Protein AF-X1RPP5-F1 (afdb_monomer)

Mean predicted aligned error: 11.58 Å

pLDDT: mean 79.96, std 19.23, range [33.97, 97.44]

Organism: NCBI:txid412755

Secondary structure (DSSP, 8-state):
----------------------TTTHHHHHHHHHHHHHHHHHHHHHHHHHHHHHHS-SSHHHHHHS-HHHHHHHHHHHHHHHHHHHHHHHHHHHHHS-GGGHHHHHHHHHHHHHHHHHHTTSEEEEEETTTTEEEEEE-HHHHHHHHHHHHHHHHHHHHHHHHH-

Nearest PDB structures (foldseek):
  8tn6-assembly1_C  TM=4.705E-01  e=4.963E-01  synthetic construct
  8tn1-assembly1_B  TM=3.895E-01  e=3.931E-01  synthetic construct
  8ss3-assembly1_E  TM=5.070E-01  e=3.206E+00  Homo sapiens
  6s1a-assembly1_B  TM=4.867E-01  e=6.455E+00  Pseudomonas putida KT2440
  6s37-assembly1_A  TM=4.844E-01  e=9.158E+00  Pseudomonas putida KT2440

Structure (mmCIF, N/CA/C/O backbone):
data_AF-X1RPP5-F1
#
_entry.id   AF-X1RPP5-F1
#
loop_
_atom_site.group_PDB
_atom_site.id
_atom_site.type_symbol
_atom_site.label_atom_id
_atom_site.label_alt_id
_atom_site.label_comp_id
_atom_site.label_asym_id
_atom_site.label_entity_id
_atom_site.label_seq_id
_atom_site.pdbx_PD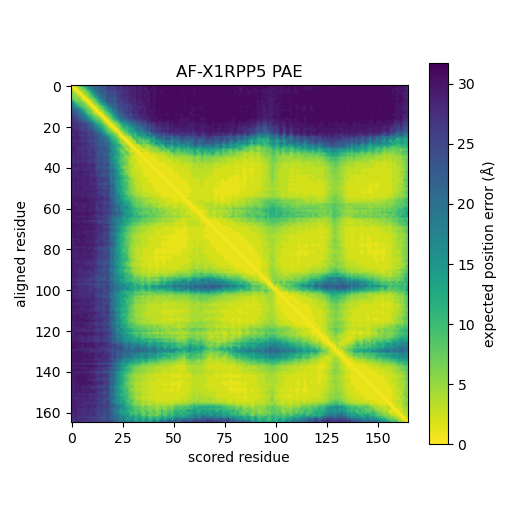B_ins_code
_atom_site.Cartn_x
_atom_site.Cartn_y
_atom_site.Cartn_z
_atom_site.occupancy
_atom_site.B_iso_or_equiv
_atom_site.auth_seq_id
_atom_site.auth_comp_id
_atom_site.auth_asym_id
_atom_site.auth_atom_id
_atom_site.pdbx_PDB_model_num
ATOM 1 N N . MET A 1 1 ? -59.079 35.360 66.163 1.00 42.22 1 MET A N 1
ATOM 2 C CA . MET A 1 1 ? -57.725 34.976 65.710 1.00 42.22 1 MET A CA 1
ATOM 3 C C . MET A 1 1 ? -57.531 35.491 64.292 1.00 42.22 1 MET A C 1
ATOM 5 O O . MET A 1 1 ? -58.463 35.364 63.514 1.00 42.22 1 MET A O 1
ATOM 9 N N . SER A 1 2 ? -56.390 36.157 64.060 1.00 40.50 2 SER A N 1
ATOM 10 C CA . SER A 1 2 ? -55.686 36.481 62.796 1.00 40.50 2 SER A CA 1
ATOM 11 C C . SER A 1 2 ? -56.382 36.073 61.481 1.00 40.50 2 SER A C 1
ATOM 13 O O . SER A 1 2 ? -56.781 34.928 61.349 1.00 40.50 2 SER A O 1
ATOM 15 N N . GLY A 1 3 ? -56.545 36.882 60.435 1.00 33.97 3 GLY A N 1
ATOM 16 C CA . GLY A 1 3 ? -55.729 37.992 59.947 1.00 33.97 3 GLY A CA 1
ATOM 17 C C . GLY A 1 3 ? -55.591 37.851 58.416 1.00 33.97 3 GLY A C 1
ATOM 18 O O . GLY A 1 3 ? -55.178 36.803 57.945 1.00 33.97 3 GLY A O 1
ATOM 19 N N . LYS A 1 4 ? -56.024 38.894 57.687 1.00 35.47 4 LYS A N 1
ATOM 20 C CA . LYS A 1 4 ? -55.740 39.361 56.298 1.00 35.47 4 LYS A CA 1
ATOM 21 C C . LYS A 1 4 ? -54.710 38.540 55.474 1.00 35.47 4 LYS A C 1
ATOM 23 O O . LYS A 1 4 ? -53.677 38.165 55.999 1.00 35.47 4 LYS A O 1
ATOM 28 N N . SER A 1 5 ? -54.819 38.364 54.151 1.00 36.22 5 SER A N 1
ATOM 29 C CA . SER A 1 5 ? -54.816 39.436 53.139 1.00 36.22 5 SER A CA 1
ATOM 30 C C . SER A 1 5 ? -54.965 38.873 51.712 1.00 36.22 5 SER A C 1
ATOM 32 O O . SER A 1 5 ? -54.335 37.878 51.370 1.00 36.22 5 SER A O 1
ATOM 34 N N . GLN A 1 6 ? -55.721 39.577 50.862 1.00 46.88 6 GLN A N 1
ATOM 35 C CA . GLN A 1 6 ? -55.712 39.459 49.395 1.00 46.88 6 GLN A CA 1
ATOM 36 C C . GLN A 1 6 ? -54.371 39.904 48.781 1.00 46.88 6 GLN A C 1
ATOM 38 O O . GLN A 1 6 ? -53.696 40.757 49.365 1.00 46.88 6 GLN A O 1
ATOM 43 N N . LYS A 1 7 ? -54.069 39.379 47.580 1.00 38.38 7 LYS A N 1
ATOM 44 C CA . LYS A 1 7 ? -53.326 39.934 46.412 1.00 38.38 7 LYS A CA 1
ATOM 45 C C . LYS A 1 7 ? -52.949 38.722 45.536 1.00 38.38 7 LYS A C 1
ATOM 47 O O . LYS A 1 7 ? -52.477 37.743 46.081 1.00 38.38 7 LYS A O 1
ATOM 52 N N . GLY A 1 8 ? -53.108 38.632 44.223 1.00 34.06 8 GLY A N 1
ATOM 53 C CA . GLY A 1 8 ? -53.477 39.560 43.172 1.00 34.06 8 GLY A CA 1
ATOM 54 C C . GLY A 1 8 ? -52.852 39.044 41.865 1.00 34.06 8 GLY A C 1
ATOM 55 O O . GLY A 1 8 ? -51.671 38.742 41.850 1.00 34.06 8 GLY A O 1
ATOM 56 N N . VAL A 1 9 ? -53.653 39.039 40.795 1.00 41.28 9 VAL A N 1
ATOM 57 C CA . VAL A 1 9 ? -53.271 39.454 39.433 1.00 41.28 9 VAL A CA 1
ATOM 58 C C . VAL A 1 9 ? -52.430 38.516 38.532 1.00 41.28 9 VAL A C 1
ATOM 60 O O . VAL A 1 9 ? -51.331 38.096 38.864 1.00 41.28 9 VAL A O 1
ATOM 63 N N . ARG A 1 10 ? -52.938 38.446 37.286 1.00 36.91 10 ARG A N 1
ATOM 64 C CA . ARG A 1 10 ? -52.304 38.188 35.974 1.00 36.91 10 ARG A CA 1
ATOM 65 C C . ARG A 1 10 ? -52.160 36.738 35.530 1.00 36.91 10 ARG A C 1
ATOM 67 O O . ARG A 1 10 ? -51.372 35.966 36.053 1.00 36.91 10 ARG A O 1
ATOM 74 N N . GLY A 1 11 ? -52.914 36.436 34.473 1.00 45.59 11 GLY A N 1
ATOM 75 C CA . GLY A 1 11 ? -52.671 35.279 33.635 1.00 45.59 11 GLY A CA 1
ATOM 76 C C . GLY A 1 11 ? -51.276 35.325 33.033 1.00 45.59 11 GLY A C 1
ATOM 77 O O . GLY A 1 11 ? -50.746 36.397 32.754 1.00 45.59 11 GLY A O 1
ATOM 78 N N . PHE A 1 12 ? -50.736 34.141 32.807 1.00 40.50 12 PHE A N 1
ATOM 79 C CA . PHE A 1 12 ? -49.692 33.912 31.836 1.00 40.50 12 PHE A CA 1
ATOM 80 C C . PHE A 1 12 ? -50.069 32.627 31.106 1.00 40.50 12 PHE A C 1
ATOM 82 O O . PHE A 1 12 ? -50.271 31.575 31.713 1.00 40.50 12 PHE A O 1
ATOM 89 N N . LEU A 1 13 ? -50.251 32.779 29.796 1.00 44.38 13 LEU A N 1
ATOM 90 C CA . LEU A 1 13 ? -50.136 31.709 28.815 1.00 44.38 13 LEU A CA 1
ATOM 91 C C . LEU A 1 13 ? -48.861 30.903 29.123 1.00 44.38 13 LEU A C 1
ATOM 93 O O . LEU A 1 13 ? -47.911 31.499 29.639 1.00 44.38 13 LEU A O 1
ATOM 97 N N . PRO A 1 14 ? -48.788 29.598 28.802 1.00 43.84 14 PRO A N 1
ATOM 98 C CA . PRO A 1 14 ? -47.491 28.943 28.752 1.00 43.84 14 PRO A CA 1
ATOM 9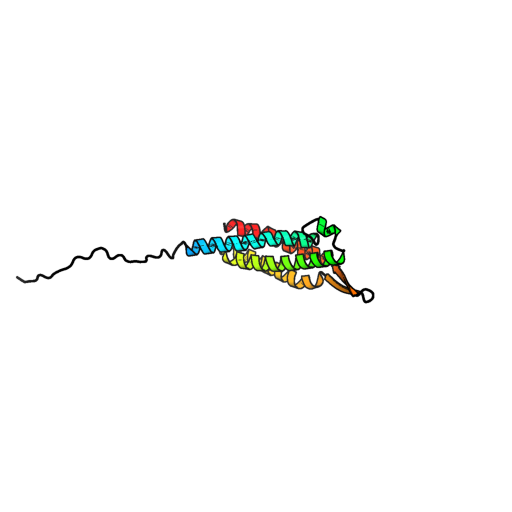9 C C . PRO A 1 14 ? -46.611 29.767 27.812 1.00 43.84 14 PRO A C 1
ATOM 101 O O . PRO A 1 14 ? -46.931 29.935 26.633 1.00 43.84 14 PRO A O 1
ATOM 104 N N . GLU A 1 15 ? -45.561 30.365 28.374 1.00 40.25 15 GLU A N 1
ATOM 105 C CA . GLU A 1 15 ? -44.507 30.985 27.596 1.00 40.25 15 GLU A CA 1
ATOM 106 C C . GLU A 1 15 ? -44.023 29.927 26.613 1.00 40.25 15 GLU A C 1
ATOM 108 O O . GLU A 1 15 ? -43.591 28.840 27.008 1.00 40.25 15 GLU A O 1
ATOM 113 N N . ASN A 1 16 ? -44.119 30.251 25.324 1.00 45.03 16 ASN A N 1
ATOM 114 C CA . ASN A 1 16 ? -43.241 29.664 24.335 1.00 45.03 16 ASN A CA 1
ATOM 115 C C . ASN A 1 16 ? -41.819 29.862 24.862 1.00 45.03 16 ASN A C 1
ATOM 117 O O . ASN A 1 16 ? -41.239 30.935 24.714 1.00 45.03 16 ASN A O 1
ATOM 121 N N . THR A 1 17 ? -41.255 28.832 25.484 1.00 41.38 17 THR A N 1
ATOM 122 C CA . THR A 1 17 ? -39.807 28.691 25.520 1.00 41.38 17 THR A CA 1
ATOM 123 C C . THR A 1 17 ? -39.420 28.237 24.124 1.00 41.38 17 THR A C 1
ATOM 125 O O . THR A 1 17 ? -39.343 27.055 23.794 1.00 41.38 17 THR A O 1
ATOM 128 N N . GLU A 1 18 ? -39.298 29.248 23.269 1.00 39.53 18 GLU A N 1
ATOM 129 C CA . GLU A 1 18 ? -38.574 29.204 22.018 1.00 39.53 18 GLU A CA 1
ATOM 130 C C . GLU A 1 18 ? -37.246 28.470 22.236 1.00 39.53 18 GLU A C 1
ATOM 132 O O . GLU A 1 18 ? -36.465 28.803 23.127 1.00 39.53 18 GLU A O 1
ATOM 137 N N . GLY A 1 19 ? -36.995 27.460 21.405 1.00 41.00 19 GLY A N 1
ATOM 138 C CA . GLY A 1 19 ? -35.661 26.894 21.262 1.00 41.00 19 GLY A CA 1
ATOM 139 C C . GLY A 1 19 ? -35.287 25.796 22.252 1.00 41.00 19 GLY A C 1
ATOM 140 O O . GLY A 1 19 ? -34.154 25.780 22.728 1.00 41.00 19 GLY A O 1
ATOM 141 N N . SER A 1 20 ? -36.133 24.782 22.465 1.00 38.28 20 SER A N 1
ATOM 142 C CA . SER A 1 20 ? -35.564 23.454 22.727 1.00 38.28 20 SER A CA 1
ATOM 143 C C . SER A 1 20 ? -34.932 22.946 21.426 1.00 38.28 20 SER A C 1
ATOM 145 O O . SER A 1 20 ? -35.521 22.145 20.697 1.00 38.28 20 SER A O 1
ATOM 147 N N . VAL A 1 21 ? -33.744 23.450 21.081 1.00 49.22 21 VAL A N 1
ATOM 148 C CA . VAL A 1 21 ? -32.923 22.780 20.075 1.00 49.22 21 VAL A CA 1
ATOM 149 C C . VAL A 1 21 ? -32.590 21.427 20.681 1.00 49.22 21 VAL A C 1
ATOM 151 O O . VAL A 1 21 ? -31.871 21.334 21.677 1.00 49.22 21 VAL A O 1
ATOM 154 N N . SER A 1 22 ? -33.165 20.378 20.103 1.00 46.88 22 SER A N 1
ATOM 155 C CA . SER A 1 22 ? -32.786 18.992 20.342 1.00 46.88 22 SER A CA 1
ATOM 156 C C . SER A 1 22 ? -31.341 18.789 19.858 1.00 46.88 22 SER A C 1
ATOM 158 O O . SER A 1 22 ? -31.086 18.179 18.826 1.00 46.88 22 SER A O 1
ATOM 160 N N . LEU A 1 23 ? -30.370 19.328 20.598 1.00 51.00 23 LEU A N 1
ATOM 161 C CA . LEU A 1 23 ? -28.934 19.272 20.292 1.00 51.00 23 LEU A CA 1
ATOM 162 C C . LEU A 1 23 ? -28.341 17.860 20.462 1.00 51.00 23 LEU A C 1
ATOM 164 O O . LEU A 1 23 ? -27.159 17.652 20.204 1.00 51.00 23 LEU A O 1
ATOM 168 N N . GLY A 1 24 ? -29.132 16.889 20.927 1.00 49.31 24 GLY A N 1
ATOM 169 C CA . GLY A 1 24 ? -28.618 15.629 21.461 1.00 49.31 24 GLY A CA 1
ATOM 170 C C . GLY A 1 24 ? -28.420 14.491 20.460 1.00 49.31 24 GLY A C 1
ATOM 171 O O . GLY A 1 24 ? -27.630 13.599 20.744 1.00 49.31 24 GLY A O 1
ATOM 172 N N . THR A 1 25 ? -29.096 14.484 19.309 1.00 54.22 25 THR A N 1
ATOM 173 C CA . THR A 1 25 ? -29.114 13.303 18.414 1.00 54.22 25 THR A CA 1
ATOM 174 C C . THR A 1 25 ? -28.824 13.624 16.951 1.00 54.22 25 THR A C 1
ATOM 176 O O . THR A 1 25 ? -28.135 12.848 16.295 1.00 54.22 25 THR A O 1
ATOM 179 N N . GLU A 1 26 ? -29.261 14.773 16.430 1.00 50.19 26 GLU A N 1
ATOM 180 C CA . GLU A 1 26 ? -29.042 15.127 15.018 1.00 50.19 26 GLU A CA 1
ATOM 181 C C . GLU A 1 26 ? -27.559 15.338 14.689 1.00 50.19 26 GLU A C 1
ATOM 183 O O . GLU A 1 26 ? -27.057 14.756 13.731 1.00 50.19 26 GLU A O 1
ATOM 188 N N . ALA A 1 27 ? -26.825 16.092 15.515 1.00 56.12 27 ALA A N 1
ATOM 189 C CA . ALA A 1 27 ? -25.392 16.321 15.308 1.00 56.12 27 ALA A CA 1
ATOM 190 C C . ALA A 1 27 ? -24.568 15.021 15.399 1.00 56.12 27 ALA A C 1
ATOM 192 O O . ALA A 1 27 ? -23.623 14.828 14.635 1.00 56.12 27 ALA A O 1
ATOM 193 N N . TRP A 1 28 ? -24.961 14.107 16.291 1.00 55.84 28 TRP A N 1
ATOM 194 C CA . TRP A 1 28 ? -24.329 12.794 16.447 1.00 55.84 28 TRP A CA 1
ATOM 195 C C . TRP A 1 28 ? -24.599 11.878 15.248 1.00 55.84 28 TRP A C 1
ATOM 197 O O . TRP A 1 28 ? -23.668 11.262 14.732 1.00 55.84 28 TRP A O 1
ATOM 207 N N . ASN A 1 29 ? -25.834 11.858 14.739 1.00 58.97 29 ASN A N 1
ATOM 208 C CA . ASN A 1 29 ? -26.195 11.104 13.535 1.00 58.97 29 ASN A CA 1
ATOM 209 C C . ASN A 1 29 ? -25.478 11.640 12.280 1.00 58.97 29 ASN A C 1
ATOM 211 O O . ASN A 1 29 ? -25.051 10.863 11.425 1.00 58.97 29 ASN A O 1
ATOM 215 N N . VAL A 1 30 ? -25.294 12.962 12.177 1.00 61.72 30 VAL A N 1
ATOM 216 C CA . VAL A 1 30 ? -24.529 13.591 11.086 1.00 61.72 30 VAL A CA 1
ATOM 217 C C . VAL A 1 30 ? -23.040 13.236 11.174 1.00 61.72 30 VAL A C 1
ATOM 219 O O . VAL A 1 30 ? -22.422 12.931 10.152 1.00 61.72 30 VAL A O 1
ATOM 222 N N . ALA A 1 31 ? -22.461 13.229 12.378 1.00 65.25 31 ALA A N 1
ATOM 223 C CA . ALA A 1 31 ? -21.062 12.858 12.592 1.00 65.25 31 ALA A CA 1
ATOM 224 C C . ALA A 1 31 ? -20.780 11.376 12.270 1.00 65.25 31 ALA A C 1
ATOM 226 O O . ALA A 1 31 ? -19.750 11.063 11.662 1.00 65.25 31 ALA A O 1
ATOM 227 N N . ASP A 1 32 ? -21.703 10.473 12.614 1.00 68.81 32 ASP A N 1
ATOM 228 C CA . ASP A 1 32 ? -21.623 9.048 12.265 1.00 68.81 32 ASP A CA 1
ATOM 229 C C . ASP A 1 32 ? -21.670 8.834 10.741 1.00 68.81 32 ASP A C 1
ATOM 231 O O . ASP A 1 32 ? -20.770 8.221 10.157 1.00 68.81 32 ASP A O 1
ATOM 235 N N . GLY A 1 33 ? -22.651 9.438 10.061 1.00 74.19 33 GLY A N 1
ATOM 236 C CA . GLY A 1 33 ? -22.759 9.379 8.600 1.00 74.19 33 GLY A CA 1
ATOM 237 C C . GLY A 1 33 ? -21.522 9.936 7.885 1.00 74.19 33 GLY A C 1
ATOM 238 O O . GLY A 1 33 ? -21.016 9.330 6.937 1.00 74.19 33 GLY A O 1
ATOM 239 N N . TYR A 1 34 ? -20.977 11.054 8.372 1.00 76.19 34 TYR A N 1
ATOM 240 C CA . TYR A 1 34 ? -19.743 11.637 7.842 1.00 76.19 34 TYR A CA 1
ATOM 241 C C . TYR A 1 34 ? -18.543 10.687 7.983 1.00 76.19 34 TYR A C 1
ATOM 243 O O . TYR A 1 34 ? -17.768 10.516 7.037 1.00 76.19 34 TYR A O 1
ATOM 251 N N . THR A 1 35 ? -18.412 10.026 9.135 1.00 77.69 35 THR A N 1
ATOM 252 C CA . THR A 1 35 ? -17.324 9.076 9.410 1.00 77.69 35 THR A CA 1
ATOM 253 C C . THR A 1 35 ? -17.414 7.849 8.503 1.00 77.69 35 THR A C 1
ATOM 255 O O . THR A 1 35 ? -16.415 7.469 7.886 1.00 77.69 35 THR A O 1
ATOM 258 N N . LYS A 1 36 ? -18.618 7.293 8.318 1.00 81.44 36 LYS A N 1
ATOM 259 C CA . LYS A 1 36 ? -18.876 6.170 7.400 1.00 81.44 36 LYS A CA 1
ATOM 260 C C . LYS A 1 36 ? -18.522 6.510 5.951 1.00 81.44 36 LYS A C 1
ATOM 262 O O . LYS A 1 36 ? -17.819 5.744 5.294 1.00 81.44 36 LYS A O 1
ATOM 267 N N . ILE A 1 37 ? -18.923 7.688 5.464 1.00 85.81 37 ILE A N 1
ATOM 268 C CA . ILE A 1 37 ? -18.572 8.156 4.110 1.00 85.81 37 ILE A CA 1
ATOM 269 C C . ILE A 1 37 ? -17.054 8.313 3.960 1.00 85.81 37 ILE A C 1
ATOM 271 O O . ILE A 1 37 ? -16.490 7.957 2.922 1.00 85.81 37 ILE A O 1
ATOM 275 N N . LYS A 1 38 ? -16.377 8.845 4.982 1.00 86.69 38 LYS A N 1
ATOM 276 C CA . LYS A 1 38 ? -14.922 9.033 4.965 1.00 86.69 38 LYS A CA 1
ATOM 277 C C . LYS A 1 38 ? -14.181 7.695 4.896 1.00 86.69 38 LYS A C 1
ATOM 279 O O . LYS A 1 38 ? -13.246 7.579 4.110 1.00 86.69 38 LYS A O 1
ATOM 284 N N . ILE A 1 39 ? -14.628 6.694 5.657 1.00 87.88 39 ILE A N 1
ATOM 285 C CA . ILE A 1 39 ? -14.095 5.324 5.627 1.00 87.88 39 ILE A CA 1
ATOM 286 C C . ILE A 1 39 ? -14.324 4.686 4.250 1.00 87.88 39 ILE A C 1
ATOM 288 O O . ILE A 1 39 ? -13.363 4.253 3.616 1.00 87.88 39 ILE A O 1
ATOM 292 N N . LEU A 1 40 ? -15.560 4.707 3.739 1.00 87.56 40 LEU A N 1
ATOM 293 C CA . LEU A 1 40 ? -15.909 4.105 2.447 1.00 87.56 40 LEU A CA 1
ATOM 294 C C . LEU A 1 40 ? -15.077 4.680 1.290 1.00 87.56 40 LEU A C 1
ATOM 296 O O . LEU A 1 40 ? -14.558 3.937 0.461 1.00 87.56 40 LEU A O 1
ATOM 300 N N . ARG A 1 41 ? -14.900 6.007 1.250 1.00 91.81 41 ARG A N 1
ATOM 301 C CA . ARG A 1 41 ? -14.080 6.672 0.223 1.00 91.81 41 ARG A CA 1
ATOM 302 C C . ARG A 1 41 ? -12.621 6.223 0.246 1.00 91.81 41 ARG A C 1
ATOM 304 O O . ARG A 1 41 ? -11.986 6.204 -0.804 1.00 91.81 41 ARG A O 1
ATOM 311 N N . LEU A 1 42 ? -12.075 5.921 1.422 1.00 93.31 42 LEU A N 1
ATOM 312 C CA . LEU A 1 42 ? -10.703 5.434 1.548 1.00 93.31 42 LEU A CA 1
ATOM 313 C C . LEU A 1 42 ? -10.589 3.971 1.122 1.00 93.31 42 LEU A C 1
ATOM 315 O O . LEU A 1 42 ? -9.630 3.645 0.434 1.00 93.31 42 LEU A O 1
ATOM 319 N N . LEU A 1 43 ? -11.573 3.128 1.452 1.00 92.00 43 LEU A N 1
ATOM 320 C CA . LEU A 1 43 ? -11.606 1.729 1.012 1.00 92.00 43 LEU A CA 1
ATOM 321 C C . LEU A 1 43 ? -11.631 1.616 -0.519 1.00 92.00 43 LEU A C 1
ATOM 323 O O . LEU A 1 43 ? -10.788 0.929 -1.083 1.00 92.00 43 LEU A O 1
ATOM 327 N N . ILE A 1 44 ? -12.496 2.383 -1.194 1.00 93.12 44 ILE A N 1
ATOM 328 C CA . ILE A 1 44 ? -12.564 2.403 -2.668 1.00 93.12 44 ILE A CA 1
ATOM 329 C C . ILE A 1 44 ? -11.219 2.820 -3.279 1.00 93.12 44 ILE A C 1
ATOM 331 O O . ILE A 1 44 ? -10.723 2.185 -4.204 1.00 93.12 44 ILE A O 1
ATOM 335 N N . LYS A 1 45 ? -10.587 3.876 -2.748 1.00 95.38 45 LYS A N 1
ATOM 336 C CA . LYS A 1 45 ? -9.258 4.305 -3.215 1.00 95.38 45 LYS A CA 1
ATOM 337 C C . LYS A 1 45 ? -8.198 3.233 -2.997 1.00 95.38 45 LYS A C 1
ATOM 339 O O . LYS A 1 45 ? -7.262 3.125 -3.782 1.00 95.38 45 LYS A O 1
ATOM 344 N N . LEU A 1 46 ? -8.311 2.477 -1.913 1.00 95.50 46 LEU A N 1
ATOM 345 C CA . LEU A 1 46 ? -7.364 1.425 -1.599 1.00 95.50 46 LEU A CA 1
ATOM 346 C C . LEU A 1 46 ? -7.463 0.267 -2.601 1.00 95.50 46 LEU A C 1
ATOM 348 O O . LEU A 1 46 ? -6.423 -0.231 -3.014 1.00 95.50 46 LEU A O 1
ATOM 352 N N . ASP A 1 47 ? -8.670 -0.090 -3.055 1.00 95.19 47 ASP A N 1
ATOM 353 C CA . ASP A 1 47 ? -8.878 -1.072 -4.134 1.00 95.19 47 ASP A CA 1
ATOM 354 C C . ASP A 1 47 ? -8.222 -0.630 -5.453 1.00 95.19 47 ASP A C 1
ATOM 356 O O . ASP A 1 47 ? -7.544 -1.413 -6.128 1.00 95.19 47 ASP A O 1
ATOM 360 N N . GLN A 1 48 ? -8.369 0.653 -5.797 1.00 95.94 48 GLN A N 1
ATOM 361 C CA . GLN A 1 48 ? -7.734 1.241 -6.981 1.00 95.94 48 GLN A CA 1
ATOM 362 C C . GLN A 1 48 ? -6.208 1.168 -6.881 1.00 95.94 48 GLN A C 1
ATOM 364 O O . GLN A 1 48 ? -5.535 0.650 -7.774 1.00 95.94 48 GLN A O 1
ATOM 369 N N . TYR A 1 49 ? -5.640 1.626 -5.762 1.00 97.44 49 TYR A N 1
ATOM 370 C CA . TYR A 1 49 ? -4.190 1.611 -5.579 1.00 97.44 49 TYR A CA 1
ATOM 371 C C . TYR A 1 49 ? -3.611 0.205 -5.425 1.00 97.44 49 TYR A C 1
ATOM 373 O O . TYR A 1 49 ? -2.468 0.001 -5.822 1.00 97.44 49 TYR A O 1
ATOM 381 N N . GLU A 1 50 ? -4.377 -0.769 -4.929 1.00 96.50 50 GLU A N 1
ATOM 382 C CA . GLU A 1 50 ? -3.986 -2.182 -4.948 1.00 96.50 50 GLU A CA 1
ATOM 383 C C . GLU A 1 50 ? -3.816 -2.686 -6.387 1.00 96.50 50 GLU A C 1
ATOM 385 O O . GLU A 1 50 ? -2.801 -3.305 -6.719 1.00 96.50 50 GLU A O 1
ATOM 390 N N . THR A 1 51 ? -4.767 -2.351 -7.262 1.00 96.62 51 THR A N 1
ATOM 391 C CA . THR A 1 51 ? -4.716 -2.695 -8.690 1.00 96.62 51 THR A CA 1
ATOM 392 C C . THR A 1 51 ? -3.512 -2.035 -9.366 1.00 96.62 51 THR A C 1
ATOM 394 O O . THR A 1 51 ? -2.697 -2.719 -9.992 1.00 96.62 51 THR A O 1
ATOM 397 N N . ILE A 1 52 ? -3.310 -0.733 -9.141 1.00 96.94 52 ILE A N 1
ATOM 398 C CA . ILE A 1 52 ? -2.156 0.009 -9.673 1.00 96.94 52 ILE A CA 1
ATOM 399 C C . ILE A 1 52 ? -0.832 -0.536 -9.124 1.00 96.94 52 ILE A C 1
ATOM 401 O O . ILE A 1 52 ? 0.126 -0.677 -9.876 1.00 96.94 52 ILE A O 1
ATOM 405 N N . ALA A 1 53 ? -0.732 -0.864 -7.837 1.00 96.75 53 ALA A N 1
ATOM 406 C CA . ALA A 1 53 ? 0.493 -1.423 -7.263 1.00 96.75 53 ALA A CA 1
ATOM 407 C C . ALA A 1 53 ? 0.845 -2.775 -7.907 1.00 96.75 53 ALA A C 1
ATOM 409 O O . ALA A 1 53 ? 2.014 -3.078 -8.183 1.00 96.75 53 ALA A O 1
ATOM 410 N N . LYS A 1 54 ? -0.173 -3.583 -8.207 1.00 95.56 54 LYS A N 1
ATOM 411 C CA . LYS A 1 54 ? 0.008 -4.890 -8.831 1.00 95.56 54 LYS A CA 1
ATOM 412 C C . LYS A 1 54 ? 0.399 -4.792 -10.306 1.00 95.56 54 LYS A C 1
ATOM 414 O O . LYS A 1 54 ? 1.358 -5.453 -10.704 1.00 95.56 54 LYS A O 1
ATOM 419 N N . PHE A 1 55 ? -0.292 -3.965 -11.088 1.00 95.06 55 PHE A N 1
ATOM 420 C CA . PHE A 1 55 ? -0.187 -3.970 -12.555 1.00 95.06 55 PHE A CA 1
ATOM 421 C C . PHE A 1 55 ? 0.438 -2.702 -13.155 1.00 95.06 55 PHE A C 1
ATOM 423 O O . PHE A 1 55 ? 0.925 -2.719 -14.277 1.00 95.06 55 PHE A O 1
ATOM 430 N N . GLY A 1 56 ? 0.495 -1.607 -12.402 1.00 94.81 56 GLY A N 1
ATOM 431 C CA . GLY A 1 56 ? 0.954 -0.293 -12.868 1.00 94.81 56 GLY A CA 1
ATOM 432 C C . GLY A 1 56 ? -0.151 0.551 -13.500 1.00 94.81 56 GLY A C 1
ATOM 433 O O . GLY A 1 56 ? 0.096 1.693 -13.879 1.00 94.81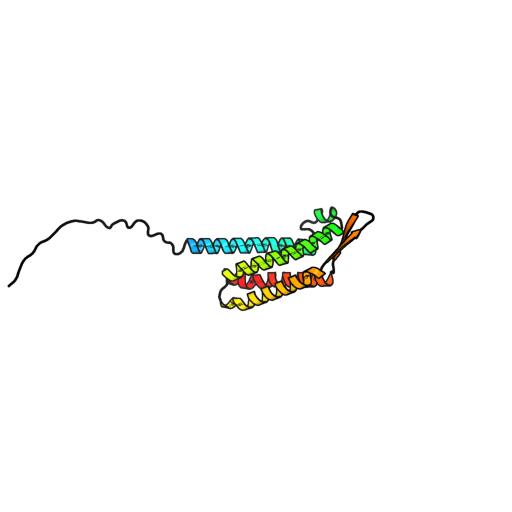 56 GLY A O 1
ATOM 434 N N . THR A 1 57 ? -1.364 0.017 -13.595 1.00 94.94 57 THR A N 1
ATOM 435 C CA . THR A 1 57 ? -2.531 0.640 -14.221 1.00 94.94 57 THR A CA 1
ATOM 436 C C . THR A 1 57 ? -3.812 -0.003 -13.675 1.00 94.94 57 THR A C 1
ATOM 438 O O . THR A 1 57 ? -3.759 -1.110 -13.137 1.00 94.94 57 THR A O 1
ATOM 441 N N . GLU A 1 58 ? -4.936 0.710 -13.765 1.00 92.69 58 GLU A N 1
ATOM 442 C CA . GLU A 1 58 ? -6.279 0.169 -13.508 1.00 92.69 58 GLU A CA 1
ATOM 443 C C . GLU A 1 58 ? -6.872 -0.490 -14.765 1.00 92.69 58 GLU A C 1
ATOM 445 O O . GLU A 1 58 ? -7.566 -1.497 -14.663 1.00 92.69 58 GLU A O 1
ATOM 450 N N . GLU A 1 59 ? -6.546 0.043 -15.945 1.00 91.44 59 GLU A N 1
ATOM 451 C CA . GLU A 1 59 ? -7.120 -0.345 -17.233 1.00 91.44 59 GLU A CA 1
ATOM 452 C C . GLU A 1 59 ? -6.096 -1.081 -18.110 1.00 91.44 59 GLU A C 1
ATOM 454 O O . GLU A 1 59 ? -4.910 -0.732 -18.144 1.00 91.44 59 GLU A O 1
ATOM 459 N N . LEU A 1 60 ? -6.561 -2.076 -18.871 1.00 88.31 60 LEU A N 1
ATOM 460 C CA . LEU A 1 60 ? -5.711 -2.864 -19.776 1.00 88.31 60 LEU A CA 1
ATOM 461 C C . LEU A 1 60 ? -5.185 -2.037 -20.956 1.00 88.31 60 LEU A C 1
ATOM 463 O O . LEU A 1 60 ? -4.039 -2.202 -21.368 1.00 88.31 60 LEU A O 1
ATOM 467 N N . ASP A 1 61 ? -5.995 -1.117 -21.481 1.00 89.69 61 ASP A N 1
ATOM 468 C CA . ASP A 1 61 ? -5.615 -0.302 -22.640 1.00 89.69 61 ASP A CA 1
ATOM 469 C C . ASP A 1 61 ? -4.427 0.620 -22.319 1.00 89.69 61 ASP A C 1
ATOM 471 O O . ASP A 1 61 ? -3.552 0.839 -23.158 1.00 89.69 61 ASP A O 1
ATOM 475 N N . GLU A 1 62 ? -4.340 1.118 -21.081 1.00 87.94 62 GLU A N 1
ATOM 476 C CA . GLU A 1 62 ? -3.194 1.907 -20.621 1.00 87.94 62 GLU A CA 1
ATOM 477 C C . GLU A 1 62 ? -1.904 1.076 -20.558 1.00 87.94 62 GLU A C 1
ATOM 479 O O . GLU A 1 62 ? -0.822 1.606 -20.819 1.00 87.94 62 GLU A O 1
ATOM 484 N N . GLU A 1 63 ? -1.999 -0.226 -20.263 1.00 86.00 63 GLU A N 1
ATOM 485 C CA . GLU A 1 63 ? -0.844 -1.134 -20.236 1.00 86.00 63 GLU A CA 1
ATOM 486 C C . GLU A 1 63 ? -0.173 -1.231 -21.611 1.00 86.00 63 GLU A C 1
ATOM 488 O O . GLU A 1 63 ? 1.051 -1.315 -21.702 1.00 86.00 63 GLU A O 1
ATOM 493 N N . MET A 1 64 ? -0.961 -1.158 -22.688 1.00 86.06 64 MET A N 1
ATOM 494 C CA . MET A 1 64 ? -0.450 -1.212 -24.061 1.00 86.06 64 MET A CA 1
ATOM 495 C C . MET A 1 64 ? 0.280 0.068 -24.486 1.00 86.06 64 MET A C 1
ATOM 497 O O . MET A 1 64 ? 1.089 0.034 -25.415 1.00 86.06 64 MET A O 1
ATOM 501 N N . ILE A 1 65 ? -0.020 1.196 -23.838 1.00 91.56 65 ILE A N 1
ATOM 502 C CA . ILE A 1 65 ? 0.516 2.519 -24.185 1.00 91.56 65 ILE A CA 1
ATOM 503 C C . ILE A 1 65 ? 1.786 2.820 -23.382 1.00 91.56 65 ILE A C 1
ATOM 505 O O . ILE A 1 65 ? 2.710 3.462 -23.886 1.00 91.56 65 ILE A O 1
ATOM 509 N N . LEU A 1 66 ? 1.829 2.390 -22.122 1.00 89.88 66 LEU A N 1
ATOM 510 C CA . LEU A 1 66 ? 2.905 2.727 -21.198 1.00 89.88 66 LEU A CA 1
ATOM 511 C C . LEU A 1 66 ? 4.130 1.837 -21.398 1.00 89.88 66 LEU A C 1
ATOM 513 O O . LEU A 1 66 ? 4.045 0.623 -21.573 1.00 89.88 66 LEU A O 1
ATOM 517 N N . ASN A 1 67 ? 5.310 2.442 -21.294 1.00 90.25 67 ASN A N 1
ATOM 518 C CA . ASN A 1 67 ? 6.548 1.677 -21.295 1.00 90.25 67 ASN A CA 1
ATOM 519 C C . ASN A 1 67 ? 6.800 1.008 -19.929 1.00 90.25 67 ASN A C 1
ATOM 521 O O . ASN A 1 67 ? 6.196 1.341 -18.905 1.00 90.25 67 ASN A O 1
ATOM 525 N N . LYS A 1 68 ? 7.750 0.066 -19.897 1.00 89.75 68 LYS A N 1
ATOM 526 C CA . LYS A 1 68 ? 8.070 -0.714 -18.689 1.00 89.75 68 LYS A CA 1
ATOM 527 C C . LYS A 1 68 ? 8.489 0.151 -17.497 1.00 89.75 68 LYS A C 1
ATOM 529 O O . LYS A 1 68 ? 8.092 -0.153 -16.375 1.00 89.75 68 LYS A O 1
ATOM 534 N N . ASN A 1 69 ? 9.252 1.219 -17.726 1.00 90.56 69 ASN A N 1
ATOM 535 C CA . ASN A 1 69 ? 9.697 2.117 -16.658 1.00 90.56 69 ASN A CA 1
ATOM 536 C C . ASN A 1 69 ? 8.523 2.925 -16.090 1.00 90.56 69 ASN A C 1
ATOM 538 O O . ASN A 1 69 ? 8.400 3.059 -14.875 1.00 90.56 69 ASN A O 1
ATOM 542 N N . GLN A 1 70 ? 7.606 3.392 -16.941 1.00 91.62 70 GLN A N 1
ATOM 543 C CA . GLN A 1 70 ? 6.385 4.076 -16.511 1.00 91.62 70 GLN A CA 1
ATOM 544 C C . GLN A 1 70 ? 5.488 3.154 -15.682 1.00 91.62 70 GLN A C 1
ATOM 546 O O . GLN A 1 70 ? 5.022 3.559 -14.615 1.00 91.62 70 GLN A O 1
ATOM 551 N N . LEU A 1 71 ? 5.289 1.908 -16.123 1.00 93.56 71 LEU A N 1
ATOM 552 C CA . LEU A 1 71 ? 4.543 0.905 -15.358 1.00 93.56 71 LEU A CA 1
ATOM 553 C C . LEU A 1 71 ? 5.219 0.621 -14.011 1.00 93.56 71 LEU A C 1
ATOM 555 O O . LEU A 1 71 ? 4.552 0.622 -12.979 1.00 93.56 71 LEU A O 1
ATOM 559 N N . ALA A 1 72 ? 6.544 0.459 -13.988 1.00 93.50 72 ALA A N 1
ATOM 560 C CA . ALA A 1 72 ? 7.299 0.264 -12.752 1.00 93.50 72 ALA A CA 1
ATOM 561 C C . ALA A 1 72 ? 7.143 1.451 -11.784 1.00 93.50 72 ALA A C 1
ATOM 563 O O . ALA A 1 72 ? 6.824 1.243 -10.612 1.00 93.50 72 ALA A O 1
ATOM 564 N N . GLN A 1 73 ? 7.274 2.693 -12.267 1.00 93.06 73 GLN A N 1
ATOM 565 C CA . GLN A 1 73 ? 7.052 3.887 -11.445 1.00 93.06 73 GLN A CA 1
ATOM 566 C C . GLN A 1 73 ? 5.642 3.913 -10.864 1.00 93.06 73 GLN A C 1
ATOM 568 O O . GLN A 1 73 ? 5.453 4.208 -9.685 1.00 93.06 73 GLN A O 1
ATOM 573 N N . ARG A 1 74 ? 4.634 3.611 -11.688 1.00 95.44 74 ARG A N 1
ATOM 574 C CA . ARG A 1 74 ? 3.239 3.605 -11.250 1.00 95.44 74 ARG A CA 1
ATOM 575 C C . ARG A 1 74 ? 2.979 2.531 -10.202 1.00 95.44 74 ARG A C 1
ATOM 577 O O . ARG A 1 74 ? 2.284 2.824 -9.238 1.00 95.44 74 ARG A O 1
ATOM 584 N N . ARG A 1 75 ? 3.585 1.346 -10.318 1.00 96.56 75 ARG A N 1
ATOM 585 C CA . ARG A 1 75 ? 3.494 0.295 -9.291 1.00 96.56 75 ARG A CA 1
ATOM 586 C C . ARG A 1 75 ? 4.056 0.748 -7.947 1.00 96.56 75 ARG A C 1
ATOM 588 O O . ARG A 1 75 ? 3.406 0.566 -6.921 1.00 96.56 75 ARG A O 1
ATOM 595 N N . VAL A 1 76 ? 5.233 1.376 -7.954 1.00 95.25 76 VAL A N 1
ATOM 596 C CA . VAL A 1 76 ? 5.846 1.961 -6.747 1.00 95.25 76 VAL A CA 1
ATOM 597 C C . VAL A 1 76 ? 4.937 3.037 -6.156 1.00 95.25 76 VAL A C 1
ATOM 599 O O . VAL A 1 76 ? 4.608 2.984 -4.974 1.00 95.25 76 VAL A O 1
ATOM 602 N N . ASN A 1 77 ? 4.440 3.950 -6.993 1.00 95.38 77 ASN A N 1
ATOM 603 C CA . ASN A 1 77 ? 3.511 4.988 -6.559 1.00 95.38 77 ASN A CA 1
ATOM 604 C C . ASN A 1 77 ? 2.222 4.388 -5.977 1.00 95.38 77 ASN A C 1
ATOM 606 O O . ASN A 1 77 ? 1.709 4.901 -4.990 1.00 95.38 77 ASN A O 1
ATOM 610 N N . GLY A 1 78 ? 1.694 3.314 -6.568 1.00 97.12 78 GLY A N 1
ATOM 611 C CA . GLY A 1 78 ? 0.535 2.587 -6.055 1.00 97.12 78 GLY A CA 1
ATOM 612 C C . GLY A 1 78 ? 0.785 2.064 -4.643 1.00 97.12 78 GLY A C 1
ATOM 613 O O . GLY A 1 78 ? -0.024 2.313 -3.753 1.00 97.12 78 GLY A O 1
ATOM 614 N N . LEU A 1 79 ? 1.942 1.436 -4.409 1.00 97.19 79 LEU A N 1
ATOM 615 C CA . LEU A 1 79 ? 2.338 0.949 -3.087 1.00 97.19 79 LEU A CA 1
ATOM 616 C C . LEU A 1 79 ? 2.424 2.090 -2.058 1.00 97.19 79 LEU A C 1
ATOM 618 O O . LEU A 1 79 ? 1.837 1.991 -0.981 1.00 97.19 79 LEU A O 1
ATOM 622 N N . ASP A 1 80 ? 3.080 3.201 -2.400 1.00 96.19 80 ASP A N 1
ATOM 623 C CA . ASP A 1 80 ? 3.181 4.372 -1.517 1.00 96.19 80 ASP A CA 1
ATOM 624 C C . ASP A 1 80 ? 1.806 4.973 -1.198 1.00 96.19 80 ASP A C 1
ATOM 626 O O . ASP A 1 80 ? 1.521 5.378 -0.065 1.00 96.19 80 ASP A O 1
ATOM 630 N N . ARG A 1 81 ? 0.907 4.999 -2.188 1.00 97.12 81 ARG A N 1
ATOM 631 C CA . ARG A 1 81 ? -0.473 5.450 -1.995 1.00 97.12 81 ARG A CA 1
ATOM 632 C C . ARG A 1 81 ? -1.257 4.497 -1.101 1.00 97.12 81 ARG A C 1
ATOM 634 O O . ARG A 1 81 ? -1.999 4.987 -0.255 1.00 97.12 81 ARG A O 1
ATOM 641 N N . MET A 1 82 ? -1.065 3.181 -1.214 1.00 97.31 82 MET A N 1
ATOM 642 C CA . MET A 1 82 ? -1.671 2.217 -0.289 1.00 97.31 82 MET A CA 1
ATOM 643 C C . MET A 1 82 ? -1.228 2.473 1.153 1.00 97.31 82 MET A C 1
ATOM 645 O O . MET A 1 82 ? -2.082 2.553 2.034 1.00 97.31 82 MET A O 1
ATOM 649 N N . ILE A 1 83 ? 0.077 2.667 1.391 1.00 96.44 83 ILE A N 1
ATOM 650 C CA . ILE A 1 83 ? 0.624 2.995 2.720 1.00 96.44 83 ILE A CA 1
ATOM 651 C C . ILE A 1 83 ? -0.070 4.238 3.285 1.00 96.44 83 ILE A C 1
ATOM 653 O O . ILE A 1 83 ? -0.573 4.216 4.407 1.00 96.44 83 ILE A O 1
ATOM 657 N N . PHE A 1 84 ? -0.129 5.314 2.498 1.00 96.19 84 PHE A N 1
ATOM 658 C CA . PHE A 1 84 ? -0.742 6.573 2.916 1.00 96.19 84 PHE A CA 1
ATOM 659 C C . PHE A 1 84 ? -2.241 6.432 3.221 1.00 96.19 84 PHE A C 1
ATOM 661 O O . PHE A 1 84 ? -2.720 6.931 4.238 1.00 96.19 84 PHE A O 1
ATOM 668 N N . ILE A 1 85 ? -2.995 5.754 2.354 1.00 96.19 85 ILE A N 1
ATOM 669 C CA . ILE A 1 85 ? -4.445 5.596 2.515 1.00 96.19 85 ILE A CA 1
ATOM 670 C C . ILE A 1 85 ? -4.778 4.699 3.709 1.00 96.19 85 ILE A C 1
ATOM 672 O O . ILE A 1 85 ? -5.705 5.020 4.452 1.00 96.19 85 ILE A O 1
ATOM 676 N N . LEU A 1 86 ? -4.017 3.626 3.939 1.00 95.19 86 LEU A N 1
ATOM 677 C CA . LEU A 1 86 ? -4.191 2.765 5.112 1.00 95.19 86 LEU A CA 1
ATOM 678 C C . LEU A 1 86 ? -3.901 3.506 6.421 1.00 95.19 86 LEU A C 1
ATOM 680 O O . LEU A 1 86 ? -4.668 3.377 7.371 1.00 95.19 86 LEU A O 1
ATOM 684 N N . ASP A 1 87 ? -2.864 4.342 6.450 1.00 93.81 87 ASP A N 1
ATOM 685 C CA . ASP A 1 87 ? -2.540 5.202 7.595 1.00 93.81 87 ASP A CA 1
ATOM 686 C C . ASP A 1 87 ? -3.708 6.152 7.926 1.00 93.81 87 ASP A C 1
ATOM 688 O O . ASP A 1 87 ? -4.159 6.254 9.070 1.00 93.81 87 ASP A O 1
ATOM 692 N N . GLN A 1 88 ? -4.289 6.785 6.898 1.00 92.06 88 GLN A N 1
ATOM 693 C CA . GLN A 1 88 ? -5.478 7.628 7.052 1.00 92.06 88 GLN A CA 1
ATOM 694 C C . GLN A 1 88 ? -6.715 6.838 7.491 1.00 92.06 88 GLN A C 1
ATOM 696 O O . GLN A 1 88 ? -7.519 7.337 8.285 1.00 92.06 88 GLN A O 1
ATOM 701 N N . LEU A 1 89 ? -6.903 5.633 6.950 1.00 91.19 89 LEU A N 1
ATOM 702 C CA . LEU A 1 89 ? -8.041 4.777 7.254 1.00 91.19 89 LEU A CA 1
ATOM 703 C C . LEU A 1 89 ? -8.007 4.348 8.717 1.00 91.19 89 LEU A C 1
ATOM 705 O O . LEU A 1 89 ? -8.996 4.550 9.416 1.00 91.19 89 LEU A O 1
ATOM 709 N N . ILE A 1 90 ? -6.863 3.860 9.198 1.00 89.62 90 ILE A N 1
ATOM 710 C CA . ILE A 1 90 ? -6.665 3.508 10.606 1.00 89.62 90 ILE A CA 1
ATOM 711 C C . ILE A 1 90 ? -6.970 4.704 11.510 1.00 89.62 90 ILE A C 1
ATOM 713 O O . ILE A 1 90 ? -7.728 4.565 12.471 1.00 89.62 90 ILE A O 1
ATOM 717 N N . GLY A 1 91 ? -6.470 5.894 11.164 1.00 85.25 91 GLY A N 1
ATOM 718 C CA . GLY A 1 91 ? -6.766 7.117 11.907 1.00 85.25 91 GLY A CA 1
ATOM 719 C C . GLY A 1 91 ? -8.266 7.416 12.021 1.00 85.25 91 GLY A C 1
ATOM 720 O O . GLY A 1 91 ? -8.727 7.826 13.082 1.00 85.25 91 GLY A O 1
ATOM 721 N N . ASN A 1 92 ? -9.051 7.170 10.968 1.00 83.81 92 ASN A N 1
ATOM 722 C CA . ASN A 1 92 ? -10.507 7.366 11.003 1.00 83.81 92 ASN A CA 1
ATOM 723 C C . ASN A 1 92 ? -11.232 6.249 11.759 1.00 83.81 92 ASN A C 1
ATOM 725 O O . ASN A 1 92 ? -12.182 6.514 12.493 1.00 83.81 92 ASN A O 1
ATOM 729 N N . VAL A 1 93 ? -10.771 5.010 11.603 1.00 81.81 93 VAL A N 1
ATOM 730 C CA . VAL A 1 93 ? -11.342 3.829 12.254 1.00 81.81 93 VAL A CA 1
ATOM 731 C C . VAL A 1 93 ? -11.140 3.890 13.773 1.00 81.81 93 VAL A C 1
ATOM 733 O O . VAL A 1 93 ? -12.050 3.534 14.516 1.00 81.81 93 VAL A O 1
ATOM 736 N N . LYS A 1 94 ? -10.021 4.446 14.260 1.00 77.06 94 LYS A N 1
ATOM 737 C CA . LYS A 1 94 ? -9.784 4.687 15.697 1.00 77.06 94 LYS A CA 1
ATOM 738 C C . LYS A 1 94 ? -10.913 5.441 16.397 1.00 77.06 94 LYS A C 1
ATOM 740 O O . LYS A 1 94 ? -11.210 5.135 17.546 1.00 77.06 94 LYS A O 1
ATOM 745 N N . PHE A 1 95 ? -11.522 6.418 15.726 1.00 68.50 95 PHE A N 1
ATOM 746 C CA . PHE A 1 95 ? -12.635 7.187 16.287 1.00 68.50 95 PHE A CA 1
ATOM 747 C C . PHE A 1 95 ? -13.970 6.441 16.215 1.00 68.50 95 PHE A C 1
ATOM 749 O O . PHE A 1 95 ? -14.855 6.710 17.020 1.00 68.50 95 PHE A O 1
ATOM 756 N N . ALA A 1 96 ? -14.116 5.522 15.259 1.00 68.31 96 ALA A N 1
ATOM 757 C CA . ALA A 1 96 ? -15.354 4.788 15.024 1.00 68.31 96 ALA A CA 1
ATOM 758 C C . ALA A 1 96 ? -15.494 3.528 15.900 1.00 68.31 96 ALA A C 1
ATOM 760 O O . ALA A 1 96 ? -16.605 3.043 16.104 1.00 68.31 96 ALA A O 1
ATOM 761 N N . LEU A 1 97 ? -14.388 2.969 16.407 1.00 70.75 97 LEU A N 1
ATOM 762 C CA . LEU A 1 97 ? -14.397 1.678 17.097 1.00 70.75 97 LEU A CA 1
ATOM 763 C C . LEU A 1 97 ? -14.689 1.746 18.598 1.00 70.75 97 LEU A C 1
ATOM 765 O O . LEU A 1 97 ? -14.337 2.688 19.305 1.00 70.75 97 LEU A O 1
ATOM 769 N N . LYS A 1 98 ? -15.272 0.651 19.101 1.00 66.06 98 LYS A N 1
ATOM 770 C CA . LYS A 1 98 ? -15.479 0.397 20.532 1.00 66.06 98 LYS A CA 1
ATOM 771 C C . LYS A 1 98 ? -14.141 0.110 21.228 1.00 66.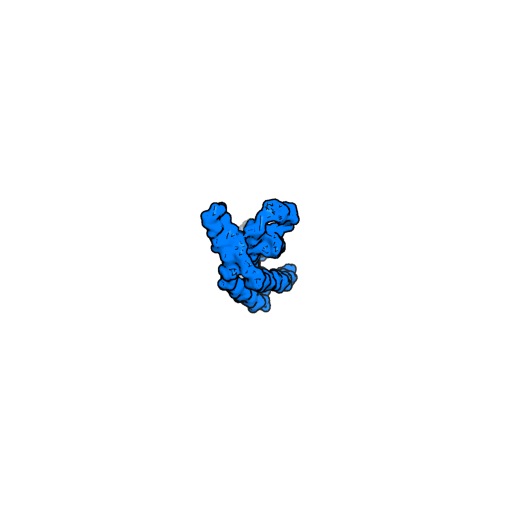06 98 LYS A C 1
ATOM 773 O O . LYS A 1 98 ? -13.214 -0.433 20.630 1.00 66.06 98 LYS A O 1
ATOM 778 N N . VAL A 1 99 ? -14.070 0.405 22.530 1.00 61.72 99 VAL A N 1
ATOM 779 C CA . VAL A 1 99 ? -12.850 0.328 23.369 1.00 61.72 99 VAL A CA 1
ATOM 780 C C . VAL A 1 99 ? -12.108 -1.020 23.268 1.00 61.72 99 VAL A C 1
ATOM 782 O O . VAL A 1 99 ? -10.884 -1.042 23.349 1.00 61.72 99 VAL A O 1
ATOM 785 N N . GLY A 1 100 ? -12.816 -2.131 23.028 1.00 65.38 100 GLY A N 1
ATOM 786 C CA . GLY A 1 100 ? -12.234 -3.477 22.923 1.00 65.38 100 GLY A CA 1
ATOM 787 C C . GLY A 1 100 ? -11.420 -3.768 21.653 1.00 65.38 100 GLY A C 1
ATOM 788 O O . GLY A 1 100 ? -10.726 -4.775 21.611 1.00 65.38 100 GLY A O 1
ATOM 789 N N . SER A 1 101 ? -11.466 -2.911 20.628 1.00 71.50 101 SER A N 1
ATOM 790 C CA . SER A 1 101 ? -10.724 -3.113 19.369 1.00 71.50 101 SER A CA 1
ATOM 791 C C . SER A 1 101 ? -9.415 -2.318 19.300 1.00 71.50 101 SER A C 1
ATOM 793 O O . SER A 1 101 ? -8.750 -2.310 18.265 1.00 71.50 101 SER A O 1
ATOM 795 N N . LYS A 1 102 ? -9.036 -1.632 20.385 1.00 76.44 102 LYS A N 1
ATOM 796 C CA . LYS A 1 102 ? -7.887 -0.717 20.409 1.00 76.44 102 LYS A CA 1
ATOM 797 C C . LYS A 1 102 ? -6.555 -1.420 20.127 1.00 76.44 102 LYS A C 1
ATOM 799 O O . LYS A 1 102 ? -5.760 -0.894 19.355 1.00 76.44 102 LYS A O 1
ATOM 804 N N . ASP A 1 103 ? -6.345 -2.606 20.694 1.00 82.94 103 ASP A N 1
ATOM 805 C CA . ASP A 1 103 ? -5.083 -3.348 20.552 1.00 82.94 103 ASP A CA 1
ATOM 806 C C . ASP A 1 103 ? -4.871 -3.849 19.117 1.00 82.94 103 ASP A C 1
ATOM 808 O O . ASP A 1 103 ? -3.762 -3.783 18.591 1.00 82.94 103 ASP A O 1
ATOM 812 N N . ILE A 1 104 ? -5.953 -4.259 18.444 1.00 84.00 104 ILE A N 1
ATOM 813 C CA . ILE A 1 104 ? -5.927 -4.650 17.026 1.00 84.00 104 ILE A CA 1
ATOM 814 C C . ILE A 1 104 ? -5.448 -3.475 16.168 1.00 84.00 104 ILE A C 1
ATOM 816 O O . ILE A 1 104 ? -4.598 -3.635 15.295 1.00 84.00 104 ILE A O 1
ATOM 820 N N . ILE A 1 105 ? -5.965 -2.276 16.446 1.00 86.56 105 ILE A N 1
ATOM 821 C CA . ILE A 1 105 ? -5.599 -1.078 15.697 1.00 86.56 105 ILE A CA 1
ATOM 822 C C . ILE A 1 105 ? -4.146 -0.670 15.935 1.00 86.56 105 ILE A C 1
ATOM 824 O O . ILE A 1 105 ? -3.465 -0.320 14.974 1.00 86.56 105 ILE A O 1
ATOM 828 N N . ILE A 1 106 ? -3.659 -0.748 17.175 1.00 87.94 106 ILE A N 1
ATOM 829 C CA . ILE A 1 106 ? -2.241 -0.502 17.481 1.00 87.94 106 ILE A CA 1
ATOM 830 C C . ILE A 1 106 ? -1.358 -1.475 16.686 1.00 87.94 106 ILE A C 1
ATOM 832 O O . ILE A 1 106 ? -0.404 -1.047 16.042 1.00 87.94 106 ILE A O 1
ATOM 836 N N . GLY A 1 107 ? -1.733 -2.758 16.632 1.00 91.00 107 GLY A N 1
ATOM 837 C CA . GLY A 1 107 ? -1.018 -3.752 15.830 1.00 91.00 107 GLY A CA 1
ATOM 838 C C . GLY A 1 107 ? -0.984 -3.422 14.331 1.00 91.00 107 GLY A C 1
ATOM 839 O O . GLY A 1 107 ? 0.028 -3.651 13.669 1.00 91.00 107 GLY A O 1
ATOM 840 N N . PHE A 1 108 ? -2.052 -2.847 13.769 1.00 92.44 108 PHE A N 1
ATOM 841 C CA . PHE A 1 108 ? -2.031 -2.387 12.376 1.00 92.44 108 PHE A CA 1
ATOM 842 C C . PHE A 1 108 ? -1.109 -1.184 12.164 1.00 92.44 108 PHE A C 1
ATOM 844 O O . PHE A 1 108 ? -0.403 -1.142 11.157 1.00 92.44 108 PHE A O 1
ATOM 851 N N . GLU A 1 109 ? -1.070 -0.232 13.096 1.00 92.00 109 GLU A N 1
ATOM 852 C CA . GLU A 1 109 ? -0.161 0.917 13.007 1.00 92.00 109 GLU A CA 1
ATOM 853 C C . GLU A 1 109 ? 1.301 0.492 13.024 1.00 92.00 109 GLU A C 1
ATOM 855 O O . GLU A 1 109 ? 2.074 0.938 12.177 1.00 92.00 109 GLU A O 1
ATOM 860 N N . GLU A 1 110 ? 1.669 -0.414 13.929 1.00 94.25 110 GLU A N 1
ATOM 861 C CA . GLU A 1 110 ? 3.021 -0.974 13.991 1.00 94.25 110 GLU A CA 1
ATOM 862 C C . GLU A 1 110 ? 3.401 -1.652 12.671 1.00 94.25 110 GLU A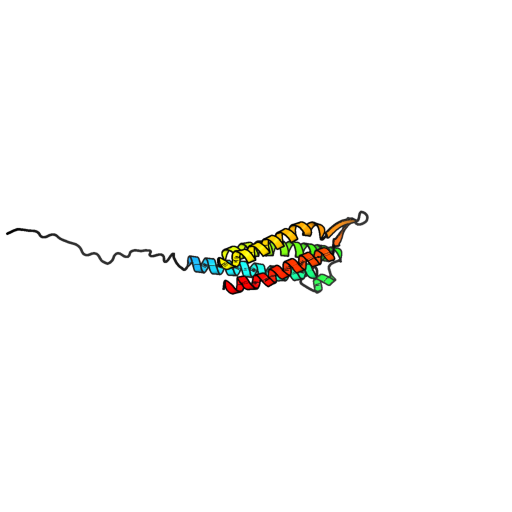 C 1
ATOM 864 O O . GLU A 1 110 ? 4.486 -1.423 12.135 1.00 94.25 110 GLU A O 1
ATOM 869 N N . ARG A 1 111 ? 2.485 -2.432 12.081 1.00 94.38 111 ARG A N 1
ATOM 870 C CA . ARG A 1 111 ? 2.710 -3.055 10.768 1.00 94.38 111 ARG A CA 1
ATOM 871 C C . ARG A 1 111 ? 2.918 -2.008 9.668 1.00 94.38 111 ARG A C 1
ATOM 873 O O . ARG A 1 111 ? 3.824 -2.185 8.859 1.00 94.38 111 ARG A O 1
ATOM 880 N N . ILE A 1 112 ? 2.141 -0.920 9.637 1.00 94.31 112 ILE A N 1
ATOM 881 C CA . ILE A 1 112 ? 2.343 0.173 8.666 1.00 94.31 112 ILE A CA 1
ATOM 882 C C . ILE A 1 112 ? 3.690 0.863 8.872 1.00 94.31 112 ILE A C 1
ATOM 884 O O . ILE A 1 112 ? 4.370 1.147 7.886 1.00 94.31 112 ILE A O 1
ATOM 888 N N . ILE A 1 113 ? 4.083 1.137 10.117 1.00 94.06 113 ILE A N 1
ATOM 889 C CA . ILE A 1 113 ? 5.381 1.749 10.436 1.00 94.06 113 ILE A CA 1
ATOM 890 C C . ILE A 1 113 ? 6.512 0.869 9.901 1.00 94.06 113 ILE A C 1
ATOM 892 O O . ILE A 1 113 ? 7.353 1.355 9.148 1.00 94.06 113 ILE A O 1
ATOM 896 N N . ASN A 1 114 ? 6.461 -0.437 10.172 1.00 93.81 114 ASN A N 1
ATOM 897 C CA . ASN A 1 114 ? 7.448 -1.386 9.660 1.00 93.81 114 ASN A CA 1
ATOM 898 C C . ASN A 1 114 ? 7.504 -1.381 8.123 1.00 93.81 114 ASN A C 1
ATOM 900 O O . ASN A 1 114 ? 8.591 -1.398 7.550 1.00 93.81 114 ASN A O 1
ATOM 904 N N . VAL A 1 115 ? 6.351 -1.313 7.437 1.00 95.06 115 VAL A N 1
ATOM 905 C CA . VAL A 1 115 ? 6.320 -1.189 5.968 1.00 95.06 115 VAL A CA 1
ATOM 906 C C . VAL A 1 115 ? 6.952 0.126 5.503 1.00 95.06 115 VAL A C 1
ATOM 908 O O . VAL A 1 115 ? 7.734 0.101 4.557 1.00 95.06 115 VAL A O 1
ATOM 911 N N . LYS A 1 116 ? 6.658 1.260 6.153 1.00 93.69 116 LYS A N 1
ATOM 912 C CA . LYS A 1 116 ? 7.234 2.579 5.821 1.00 93.69 116 LYS A CA 1
ATOM 913 C C . LYS A 1 116 ? 8.760 2.594 5.954 1.00 93.69 116 LYS A C 1
ATOM 915 O O . LYS A 1 116 ? 9.438 3.200 5.131 1.00 93.69 116 LY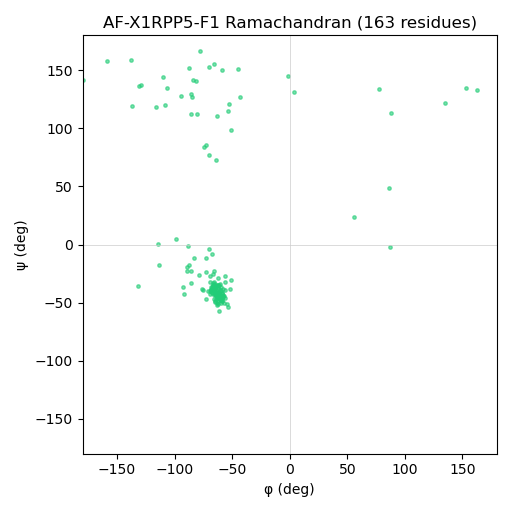S A O 1
ATOM 920 N N . GLU A 1 117 ? 9.309 1.929 6.968 1.00 92.88 117 GLU A N 1
ATOM 921 C CA . GLU A 1 117 ? 10.761 1.861 7.172 1.00 92.88 117 GLU A CA 1
ATOM 922 C C . GLU A 1 117 ? 11.460 1.107 6.036 1.00 92.88 117 GLU A C 1
ATOM 924 O O . GLU A 1 117 ? 12.489 1.552 5.518 1.00 92.88 117 GLU A O 1
ATOM 929 N N . VAL A 1 118 ? 10.876 -0.009 5.594 1.00 92.25 118 VAL A N 1
ATOM 930 C CA . VAL A 1 118 ? 11.471 -0.841 4.541 1.00 92.25 118 VAL A CA 1
ATOM 931 C C . VAL A 1 118 ? 11.090 -0.401 3.123 1.00 92.25 118 VAL A C 1
ATOM 933 O O . VAL A 1 118 ? 11.788 -0.768 2.176 1.00 92.25 118 VAL A O 1
ATOM 936 N N . SER A 1 119 ? 10.027 0.396 2.941 1.00 90.00 119 SER A N 1
ATOM 937 C CA . SER A 1 119 ? 9.525 0.783 1.612 1.00 90.00 119 SER A CA 1
ATOM 938 C C . SER A 1 119 ? 10.544 1.586 0.803 1.00 90.00 119 SER A C 1
ATOM 940 O O . SER A 1 119 ? 10.603 1.452 -0.416 1.00 90.00 119 SER A O 1
ATOM 942 N N . SER A 1 120 ? 11.428 2.331 1.472 1.00 87.69 120 SER A N 1
ATOM 943 C CA . SER A 1 120 ? 12.538 3.057 0.839 1.00 87.69 120 SER A CA 1
ATOM 944 C C . SER A 1 120 ? 13.475 2.161 0.012 1.00 87.69 120 SER A C 1
ATOM 946 O O . SER A 1 120 ? 14.076 2.619 -0.957 1.00 87.69 120 SER A O 1
ATOM 948 N N . GLY A 1 121 ? 13.585 0.871 0.352 1.00 89.62 121 GLY A N 1
ATOM 949 C CA . GLY A 1 121 ? 14.403 -0.105 -0.372 1.00 89.62 121 GLY A CA 1
ATOM 950 C C . GLY A 1 121 ? 13.685 -0.818 -1.522 1.00 89.62 121 GLY A C 1
ATOM 951 O O . GLY A 1 121 ? 14.288 -1.677 -2.174 1.00 89.62 121 GLY A O 1
ATOM 952 N N . VAL A 1 122 ? 12.400 -0.526 -1.751 1.00 92.75 122 VAL A N 1
ATOM 953 C CA . VAL A 1 122 ? 11.560 -1.228 -2.735 1.00 92.75 122 VAL A CA 1
ATOM 954 C C . VAL A 1 122 ? 11.980 -0.926 -4.165 1.00 92.75 122 VAL A C 1
ATOM 956 O O . VAL A 1 122 ? 11.867 -1.800 -5.026 1.00 92.75 122 VAL A O 1
ATOM 959 N N . PHE A 1 123 ? 12.490 0.273 -4.432 1.00 92.88 123 PHE A N 1
ATOM 960 C CA . PHE A 1 123 ? 12.909 0.660 -5.769 1.00 92.88 123 PHE A CA 1
ATOM 961 C C . PHE A 1 123 ? 14.230 1.418 -5.757 1.00 92.88 123 PHE A C 1
ATOM 963 O O . PHE A 1 123 ? 14.657 1.980 -4.750 1.00 92.88 123 PHE A O 1
ATOM 970 N N . ARG A 1 124 ? 14.887 1.418 -6.913 1.00 91.50 124 ARG A N 1
ATOM 971 C CA . ARG A 1 124 ? 16.028 2.277 -7.215 1.00 91.50 124 ARG A CA 1
ATOM 972 C C . ARG A 1 124 ? 15.788 2.932 -8.560 1.00 91.50 124 ARG A C 1
ATOM 974 O O . ARG A 1 124 ? 15.361 2.259 -9.496 1.00 91.50 124 ARG A O 1
ATOM 981 N N . SER A 1 125 ? 16.085 4.220 -8.639 1.00 88.19 125 SER A N 1
ATOM 982 C CA . SER A 1 125 ? 16.101 4.980 -9.882 1.00 88.19 125 SER A CA 1
ATOM 983 C C . SER A 1 125 ? 17.542 5.260 -10.295 1.00 88.19 125 SER A C 1
ATOM 985 O O . SER A 1 125 ? 18.347 5.691 -9.466 1.00 88.19 125 SER A O 1
ATOM 987 N N . SER A 1 126 ? 17.858 5.057 -11.567 1.00 87.38 126 SER A N 1
ATOM 988 C CA . SER A 1 126 ? 19.117 5.486 -12.179 1.00 87.38 126 SER A CA 1
ATOM 989 C C . SER A 1 126 ? 18.821 6.257 -13.454 1.00 87.38 126 SER A C 1
ATOM 991 O O . SER A 1 126 ? 17.965 5.844 -14.227 1.00 87.38 126 SER A O 1
ATOM 993 N N . GLU A 1 127 ? 19.524 7.359 -13.686 1.00 87.19 127 GLU A N 1
ATOM 994 C CA . GLU A 1 127 ? 19.437 8.078 -14.956 1.00 87.19 127 GLU A CA 1
ATOM 995 C C . GLU A 1 127 ? 20.401 7.448 -15.961 1.00 87.19 127 GLU A C 1
ATOM 997 O O . GLU A 1 127 ? 21.593 7.274 -15.688 1.00 87.19 127 GLU A O 1
ATOM 1002 N N . ASN A 1 128 ? 19.886 7.089 -17.129 1.00 81.44 128 ASN A N 1
ATOM 1003 C CA . ASN A 1 128 ? 20.701 6.648 -18.239 1.00 81.44 128 ASN A CA 1
ATOM 1004 C C . ASN A 1 128 ? 21.285 7.877 -18.947 1.00 81.44 128 ASN A C 1
ATOM 1006 O O . ASN A 1 128 ? 20.584 8.651 -19.589 1.00 81.44 128 ASN A O 1
ATOM 1010 N N . MET A 1 129 ? 22.603 8.040 -18.847 1.00 81.69 129 MET A N 1
ATOM 1011 C CA . MET A 1 129 ? 23.325 9.224 -19.330 1.00 81.69 129 MET A CA 1
ATOM 1012 C C . MET A 1 129 ? 23.338 9.377 -20.864 1.00 81.69 129 MET A C 1
ATOM 1014 O O . MET A 1 129 ? 23.829 10.386 -21.361 1.00 81.69 129 MET A O 1
ATOM 1018 N N . ILE A 1 130 ? 22.861 8.382 -21.623 1.00 80.75 130 ILE A N 1
ATOM 1019 C CA . ILE A 1 130 ? 22.859 8.406 -23.096 1.00 80.75 130 ILE A CA 1
ATOM 1020 C C . ILE A 1 130 ? 21.551 8.989 -23.637 1.00 80.75 130 ILE A C 1
ATOM 1022 O O . ILE A 1 130 ? 21.569 9.770 -24.585 1.00 80.75 130 ILE A O 1
ATOM 1026 N N . ASN A 1 131 ? 20.417 8.600 -23.057 1.00 82.94 131 ASN A N 1
ATOM 1027 C CA . ASN A 1 131 ? 19.080 9.011 -23.494 1.00 82.94 131 ASN A CA 1
ATOM 1028 C C . ASN A 1 131 ? 1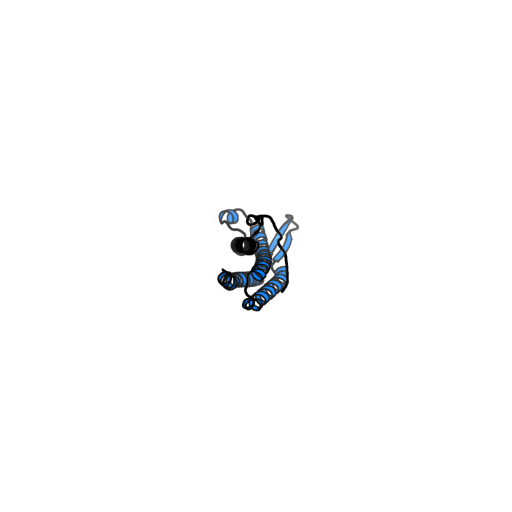8.341 9.876 -22.455 1.00 82.94 131 ASN A C 1
ATOM 1030 O O . ASN A 1 131 ? 17.217 10.291 -22.721 1.00 82.94 131 ASN A O 1
ATOM 1034 N N . HIS A 1 132 ? 18.965 10.162 -21.306 1.00 80.81 132 HIS A N 1
ATOM 1035 C CA . HIS A 1 132 ? 18.383 10.881 -20.165 1.00 80.81 132 HIS A CA 1
ATOM 1036 C C . HIS A 1 132 ? 17.089 10.251 -19.629 1.00 80.81 132 HIS A C 1
ATOM 1038 O O . HIS A 1 132 ? 16.262 10.923 -19.010 1.00 80.81 132 HIS A O 1
ATOM 1044 N N . GLU A 1 133 ? 16.889 8.951 -19.863 1.00 82.25 133 GLU A N 1
ATOM 1045 C CA . GLU A 1 133 ? 15.737 8.233 -19.330 1.00 82.25 133 GLU A CA 1
ATOM 1046 C C . GLU A 1 133 ? 16.006 7.765 -17.899 1.00 82.25 133 GLU A C 1
ATOM 1048 O O . GLU A 1 133 ? 17.107 7.331 -17.556 1.00 82.25 133 GLU A O 1
ATOM 1053 N N . VAL A 1 134 ? 14.979 7.836 -17.051 1.00 83.88 134 VAL A N 1
ATOM 1054 C CA . VAL A 1 134 ? 15.036 7.288 -15.694 1.00 83.88 134 VAL A CA 1
ATOM 1055 C C . VAL A 1 134 ? 14.655 5.813 -15.748 1.00 83.88 134 VAL A C 1
ATOM 1057 O O . VAL A 1 134 ? 13.501 5.463 -16.005 1.00 83.88 134 VAL A O 1
ATOM 1060 N N . ASP A 1 135 ? 15.628 4.955 -15.472 1.00 87.12 135 ASP A N 1
ATOM 1061 C CA . ASP A 1 135 ? 15.438 3.523 -15.301 1.00 87.12 135 ASP A CA 1
ATOM 1062 C C . ASP A 1 135 ? 15.038 3.216 -13.863 1.00 87.12 135 ASP A C 1
ATOM 1064 O O . ASP A 1 135 ? 15.690 3.642 -12.905 1.00 87.12 135 ASP A O 1
ATOM 1068 N N . ILE A 1 136 ? 13.957 2.451 -13.712 1.00 90.19 136 ILE A N 1
ATOM 1069 C CA . ILE A 1 136 ? 13.409 2.084 -12.407 1.00 90.19 136 ILE A CA 1
ATOM 1070 C C . ILE A 1 136 ? 13.518 0.582 -12.241 1.00 90.19 136 ILE A C 1
ATOM 1072 O O . ILE A 1 136 ? 12.909 -0.199 -12.971 1.00 90.19 136 ILE A O 1
ATOM 1076 N N . SER A 1 137 ? 14.269 0.176 -11.223 1.00 91.94 137 SER A N 1
ATOM 1077 C CA . SER A 1 137 ? 14.407 -1.220 -10.839 1.00 91.94 137 SER A CA 1
ATOM 1078 C C . SER A 1 137 ? 13.678 -1.469 -9.528 1.00 91.94 137 SER A C 1
ATOM 1080 O O . SER A 1 137 ? 13.987 -0.855 -8.505 1.00 91.94 137 SER A O 1
ATOM 1082 N N . ILE A 1 138 ? 12.702 -2.375 -9.560 1.00 94.31 138 ILE A N 1
ATOM 1083 C CA . ILE A 1 138 ? 11.932 -2.783 -8.384 1.00 94.31 138 ILE A CA 1
ATOM 1084 C C . ILE A 1 138 ? 12.570 -4.033 -7.776 1.00 94.31 138 ILE A C 1
ATOM 1086 O O . ILE A 1 138 ? 12.727 -5.064 -8.437 1.00 94.31 138 ILE A O 1
ATOM 1090 N N . ASN A 1 139 ? 12.851 -3.987 -6.477 1.00 95.62 139 ASN A N 1
ATOM 1091 C CA . ASN A 1 139 ? 13.127 -5.175 -5.684 1.00 95.62 139 ASN A CA 1
ATOM 1092 C C . ASN A 1 139 ? 11.819 -5.948 -5.467 1.00 95.62 139 ASN A C 1
ATOM 1094 O O . ASN A 1 139 ? 11.139 -5.769 -4.460 1.00 95.62 139 ASN A O 1
ATOM 1098 N N . ASN A 1 140 ? 11.461 -6.814 -6.419 1.00 93.12 140 ASN A N 1
ATOM 1099 C CA . ASN A 1 140 ? 10.180 -7.531 -6.410 1.00 93.12 140 ASN A CA 1
ATOM 1100 C C . ASN A 1 140 ? 9.936 -8.341 -5.126 1.00 93.12 140 ASN A C 1
ATOM 1102 O O . ASN A 1 140 ? 8.796 -8.456 -4.689 1.00 93.12 140 ASN A O 1
ATOM 1106 N N . LYS A 1 141 ? 10.987 -8.879 -4.490 1.00 94.81 141 LYS A N 1
ATOM 1107 C CA . LYS A 1 141 ? 10.837 -9.620 -3.229 1.00 94.81 141 LYS A CA 1
ATOM 1108 C C . LYS A 1 141 ? 10.349 -8.702 -2.108 1.00 94.81 141 LYS A C 1
ATOM 1110 O O . LYS A 1 141 ? 9.409 -9.052 -1.402 1.00 94.81 141 LYS A O 1
ATOM 1115 N N . LEU A 1 142 ? 10.985 -7.541 -1.959 1.00 94.88 142 LEU A N 1
ATOM 1116 C CA . LEU A 1 142 ? 10.607 -6.566 -0.939 1.00 94.88 142 LEU A CA 1
ATOM 1117 C C . LEU A 1 142 ? 9.275 -5.889 -1.276 1.00 94.88 142 LEU A C 1
ATOM 1119 O O . LEU A 1 142 ? 8.434 -5.746 -0.397 1.00 94.88 142 LEU A O 1
ATOM 1123 N N . PHE A 1 143 ? 9.052 -5.561 -2.552 1.00 96.81 143 PHE A N 1
ATOM 1124 C CA . PHE A 1 143 ? 7.780 -5.034 -3.046 1.00 96.81 143 PHE A CA 1
ATOM 1125 C C . PHE A 1 143 ? 6.616 -5.947 -2.657 1.00 96.81 143 PHE A C 1
ATOM 1127 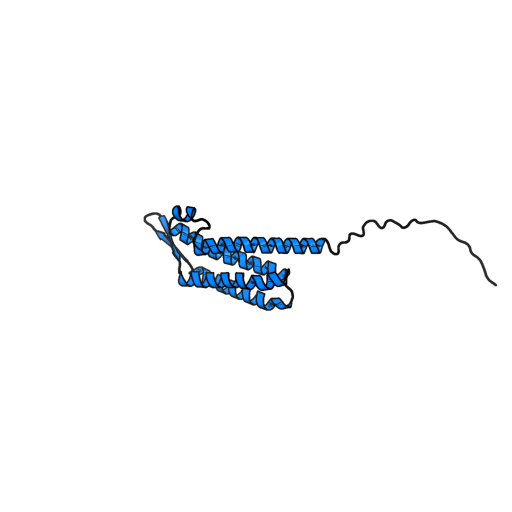O O . PHE A 1 143 ? 5.665 -5.496 -2.028 1.00 96.81 143 PHE A O 1
ATOM 1134 N N . ASN A 1 144 ? 6.710 -7.238 -2.993 1.00 96.00 144 ASN A N 1
ATOM 1135 C CA . ASN A 1 144 ? 5.646 -8.198 -2.716 1.00 96.00 144 ASN A CA 1
ATOM 1136 C C . ASN A 1 144 ? 5.441 -8.389 -1.210 1.00 96.00 144 ASN A C 1
ATOM 1138 O O . ASN A 1 144 ? 4.305 -8.489 -0.769 1.00 96.00 144 ASN A O 1
ATOM 1142 N N . LEU A 1 145 ? 6.514 -8.383 -0.410 1.00 95.75 145 LEU A N 1
ATOM 1143 C CA . LEU A 1 145 ? 6.395 -8.435 1.048 1.00 95.75 145 LEU A CA 1
ATOM 1144 C C . LEU A 1 145 ? 5.587 -7.245 1.588 1.00 95.75 145 LEU A C 1
ATOM 1146 O O . LEU A 1 145 ? 4.632 -7.447 2.334 1.00 95.75 145 LEU A O 1
ATOM 1150 N N . CYS A 1 146 ? 5.939 -6.019 1.191 1.00 96.50 146 CYS A N 1
ATOM 1151 C CA . CYS A 1 146 ? 5.204 -4.819 1.587 1.00 96.50 146 CYS A CA 1
ATOM 1152 C C . CYS A 1 146 ? 3.746 -4.880 1.120 1.00 96.50 146 CYS A C 1
ATOM 1154 O O . CYS A 1 146 ? 2.836 -4.620 1.904 1.00 96.50 146 CYS A O 1
ATOM 1156 N N . PHE A 1 147 ? 3.526 -5.254 -0.140 1.00 96.94 147 PHE A N 1
ATOM 1157 C CA . PHE A 1 147 ? 2.202 -5.343 -0.744 1.00 96.94 147 PHE A CA 1
ATOM 1158 C C . PHE A 1 147 ? 1.286 -6.319 0.010 1.00 96.94 147 PHE A C 1
ATOM 1160 O O . PHE A 1 147 ? 0.178 -5.943 0.385 1.00 96.94 147 PHE A O 1
ATOM 1167 N N . GLU A 1 148 ? 1.757 -7.531 0.314 1.00 96.75 148 GLU A N 1
ATOM 1168 C CA . GLU A 1 148 ? 0.971 -8.531 1.051 1.00 96.75 148 GLU A CA 1
ATOM 1169 C C . GLU A 1 148 ? 0.692 -8.106 2.503 1.00 96.75 148 GLU A C 1
ATOM 1171 O O . GLU A 1 148 ? -0.395 -8.355 3.035 1.00 96.75 148 GLU A O 1
ATOM 1176 N N . ILE A 1 149 ? 1.630 -7.410 3.157 1.00 96.06 149 ILE A N 1
ATOM 1177 C CA . ILE A 1 149 ? 1.385 -6.844 4.493 1.00 96.06 149 ILE A CA 1
ATOM 1178 C C . ILE A 1 149 ? 0.276 -5.788 4.430 1.00 96.06 149 ILE A C 1
ATOM 1180 O O . ILE A 1 149 ? -0.635 -5.824 5.251 1.00 96.06 149 ILE A O 1
ATOM 1184 N N . LEU A 1 150 ? 0.319 -4.870 3.462 1.00 96.31 150 LEU A N 1
ATOM 1185 C CA . LEU A 1 150 ? -0.698 -3.822 3.315 1.00 96.31 150 LEU A CA 1
ATOM 1186 C C . LEU A 1 150 ? -2.068 -4.408 2.963 1.00 96.31 150 LEU A C 1
ATOM 1188 O O . LEU A 1 150 ? -3.079 -4.006 3.540 1.00 96.31 150 LEU A O 1
ATOM 1192 N N . LYS A 1 151 ? -2.099 -5.396 2.067 1.00 95.06 151 LYS A N 1
ATOM 1193 C CA . LYS A 1 151 ? -3.321 -6.106 1.696 1.00 95.06 151 LYS A CA 1
ATOM 1194 C C . LYS A 1 151 ? -3.937 -6.843 2.885 1.00 95.06 151 LYS A C 1
ATOM 1196 O O . LYS A 1 151 ? -5.127 -6.706 3.137 1.00 95.06 151 LYS A O 1
ATOM 1201 N N . SER A 1 152 ? 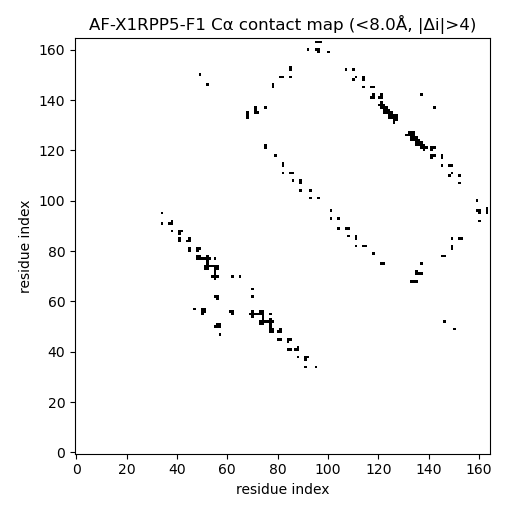-3.133 -7.551 3.674 1.00 94.88 152 SER A N 1
ATOM 1202 C CA . SER A 1 152 ? -3.657 -8.218 4.871 1.00 94.88 152 SER A CA 1
ATOM 1203 C C . SER A 1 152 ? -4.163 -7.224 5.921 1.00 94.88 152 SER A C 1
ATOM 1205 O O . SER A 1 152 ? -5.205 -7.474 6.509 1.00 94.88 152 SER A O 1
ATOM 1207 N N . ILE A 1 153 ? -3.521 -6.062 6.115 1.00 93.12 153 ILE A N 1
ATOM 1208 C CA . ILE A 1 153 ? -4.065 -5.006 6.996 1.00 93.12 153 ILE A CA 1
ATOM 1209 C C . ILE A 1 153 ? -5.440 -4.538 6.503 1.00 93.12 153 ILE A C 1
ATOM 1211 O O . ILE A 1 153 ? -6.358 -4.387 7.305 1.00 93.12 153 ILE A O 1
ATOM 1215 N N . LYS A 1 154 ? -5.592 -4.302 5.195 1.00 91.69 154 LYS A N 1
ATOM 1216 C CA . LYS A 1 154 ? -6.877 -3.939 4.581 1.00 91.69 154 LYS A CA 1
ATOM 1217 C C . LYS A 1 154 ? -7.948 -4.996 4.848 1.00 91.69 154 LYS A C 1
ATOM 1219 O O . LYS A 1 154 ? -9.044 -4.649 5.281 1.00 91.69 154 LYS A O 1
ATOM 1224 N N . ASP A 1 155 ? -7.632 -6.261 4.587 1.00 89.12 155 ASP A N 1
ATOM 1225 C CA . ASP A 1 155 ? -8.572 -7.369 4.748 1.00 89.12 155 ASP A CA 1
ATOM 1226 C C . ASP A 1 155 ? -8.979 -7.532 6.220 1.00 89.12 155 ASP A C 1
ATOM 1228 O O . ASP A 1 155 ? -10.169 -7.639 6.531 1.00 89.12 155 ASP A O 1
ATOM 1232 N N . ASP A 1 156 ? -8.007 -7.448 7.133 1.00 87.81 156 ASP A N 1
ATOM 1233 C CA . ASP A 1 156 ? -8.224 -7.533 8.576 1.00 87.81 156 ASP A CA 1
ATOM 1234 C C . ASP A 1 156 ? -9.031 -6.332 9.109 1.00 87.81 156 ASP A C 1
ATOM 1236 O O . ASP A 1 156 ? -9.823 -6.494 10.037 1.00 87.81 156 ASP A O 1
ATOM 1240 N N . LEU A 1 157 ? -8.880 -5.135 8.521 1.00 84.56 157 LEU A N 1
ATOM 1241 C CA . LEU A 1 157 ? -9.628 -3.919 8.884 1.00 84.56 157 LEU A CA 1
ATOM 1242 C C . LEU A 1 157 ? -11.128 -4.018 8.583 1.00 84.56 157 LEU A C 1
ATOM 1244 O O . LEU A 1 157 ? -11.920 -3.332 9.235 1.00 84.56 157 LEU A O 1
ATOM 1248 N N . ASN A 1 158 ? -11.549 -4.884 7.658 1.00 74.69 158 ASN A N 1
ATOM 1249 C CA . ASN A 1 158 ? -12.971 -5.072 7.364 1.00 74.69 158 ASN A CA 1
ATOM 1250 C C . ASN A 1 158 ? -13.743 -5.619 8.573 1.00 74.69 158 ASN A C 1
ATOM 1252 O O . ASN A 1 158 ? -14.891 -5.238 8.795 1.00 74.69 158 ASN A O 1
ATOM 1256 N N . PHE A 1 159 ? -13.120 -6.472 9.392 1.00 72.62 159 PHE A N 1
ATOM 1257 C CA . PHE A 1 159 ? -13.747 -7.032 10.593 1.00 72.62 159 PHE A CA 1
ATOM 1258 C C . PHE A 1 159 ? -14.155 -5.972 11.626 1.00 72.62 159 PHE A C 1
ATOM 1260 O O . PHE A 1 159 ? -15.337 -5.919 11.976 1.00 72.62 159 PHE A O 1
ATOM 1267 N N . PRO A 1 160 ? -13.242 -5.118 12.127 1.00 68.75 160 PRO A N 1
ATOM 1268 C CA . PRO A 1 160 ? -13.605 -4.089 13.087 1.00 68.75 160 PRO A CA 1
ATOM 1269 C C . PRO A 1 160 ? -14.559 -3.050 12.480 1.00 68.75 160 PRO A C 1
ATOM 1271 O O . PRO A 1 160 ? -15.478 -2.618 13.172 1.00 68.75 160 PRO A O 1
ATOM 1274 N N . ILE A 1 161 ? -14.421 -2.698 11.194 1.00 69.62 161 ILE A N 1
ATOM 1275 C CA . ILE A 1 161 ? -15.353 -1.777 10.517 1.00 69.62 161 ILE A CA 1
ATOM 1276 C C . ILE A 1 161 ? -16.776 -2.356 10.484 1.00 69.62 161 ILE A C 1
ATOM 1278 O O . ILE A 1 161 ? -17.726 -1.653 10.825 1.00 69.62 161 ILE A O 1
ATOM 1282 N N . ASN A 1 162 ? -16.934 -3.640 10.151 1.00 66.69 162 ASN A N 1
ATOM 1283 C CA . ASN A 1 162 ? -18.244 -4.298 10.117 1.00 66.69 162 ASN A CA 1
ATOM 1284 C C . ASN A 1 162 ? -18.895 -4.428 11.502 1.00 66.69 162 ASN A C 1
ATOM 1286 O O . ASN A 1 162 ? -20.114 -4.496 11.586 1.00 66.69 162 ASN A O 1
ATOM 1290 N N . GLN A 1 163 ? -18.115 -4.454 12.587 1.00 60.12 163 GLN A N 1
ATOM 1291 C CA . GLN A 1 163 ? -18.652 -4.443 13.957 1.00 60.12 163 GLN A CA 1
ATOM 1292 C C . GLN A 1 163 ? -18.993 -3.036 14.482 1.00 60.12 163 GLN A C 1
ATOM 1294 O O . GLN A 1 163 ? -19.599 -2.911 15.553 1.00 60.12 163 GLN A O 1
ATOM 1299 N N . ALA A 1 164 ? -18.568 -1.986 13.772 1.00 54.91 164 ALA A N 1
ATOM 1300 C CA . ALA A 1 164 ? -18.878 -0.593 14.088 1.00 54.91 164 ALA A CA 1
ATOM 1301 C C . ALA A 1 164 ? -20.180 -0.097 13.429 1.00 54.91 164 ALA A C 1
ATOM 1303 O O . ALA A 1 164 ? -20.721 0.918 13.867 1.00 54.91 164 ALA A O 1
ATOM 1304 N N . GLY A 1 165 ? -20.654 -0.787 12.384 1.00 46.19 165 GLY A N 1
ATOM 1305 C CA . GLY A 1 165 ? -21.958 -0.562 11.745 1.00 46.19 165 GLY A CA 1
ATOM 1306 C C . GLY A 1 165 ? -23.097 -1.242 12.487 1.00 46.19 165 GLY A C 1
ATOM 1307 O O . GLY A 1 165 ? -24.202 -0.658 12.454 1.00 46.19 165 GLY A O 1
#

Radius of gyration: 28.91 Å; Cα contacts (8 Å, |Δi|>4): 139; chains: 1; bounding box: 81×50×90 Å

Solvent-accessible surface area (backbone atoms only — not comparable to full-atom values): 9641 Å² total; per-residue (Å²): 131,89,78,88,83,92,87,79,89,79,89,74,74,85,72,80,72,77,77,81,69,73,74,80,51,60,63,55,54,51,52,50,54,51,50,53,53,55,48,52,57,42,53,57,51,39,56,50,23,50,40,14,32,74,68,28,41,87,51,73,72,56,58,78,72,48,52,72,42,58,29,45,51,33,16,54,50,13,48,54,49,34,55,53,44,51,55,54,40,51,62,54,46,64,77,60,49,62,84,90,52,51,68,62,52,52,54,49,50,53,53,51,52,55,40,62,69,54,50,72,68,23,53,48,79,47,72,39,89,87,80,71,44,70,45,54,49,66,39,60,70,55,41,50,52,46,50,53,53,53,51,50,49,55,61,57,48,50,56,61,53,63,74,56,109

Foldseek 3Di:
DDDDDDDDDDDDDPPPPPDPPVPPPPVVVVVLVVLVVLLVVLLVLLVQLLCCLVFVHPDPVVSVVDDPQSSLVSNLVSLVSLLVSLVVNLVSLVVLFDPVCVVVSVVLVVLSVVLVVLSVVQWDWDQDPPPRDIHIDGPVVSSVVSSVSSVVSSVVVVVRVVVSD

Sequence (165 aa):
MSGKSQKGVRGFLPENTEGSVSLGTEAWNVADGYTKIKILRLLIKLDQYETIAKFGTEELDEEMILNKNQLAQRRVNGLDRMIFILDQLIGNVKFALKVGSKDIIIGFEERIINVKEVSSGVFRSSENMINHEVDISINNKLFNLCFEILKSIKDDLNFPINQAG